Protein AF-A0A7C5BJK0-F1 (afdb_monomer_lite)

Radius of gyration: 14.35 Å; chains: 1; bounding box: 40×22×36 Å

Foldseek 3Di:
DPDPDDPDWDFQWQDWDQVVNDTDTDGHTPVVVVVPDDDDDDPPPCPVSSVVSSVVSCVVVVHDDDDDDPPPPD

pLDDT: mean 87.98, std 13.81, range [39.69, 96.88]

Secondary structure (DSSP, 8-state):
------TT--EEEEEEE-GGG--EEEEEEHHHHTT-------TTSSHHHHHHHHHHHHHHTT-------SSS--

Structure (mmCIF, N/CA/C/O backbone):
data_AF-A0A7C5BJK0-F1
#
_entry.id   AF-A0A7C5BJK0-F1
#
loop_
_atom_site.group_PDB
_atom_site.id
_atom_site.type_symbol
_atom_site.label_atom_id
_atom_site.label_alt_id
_atom_site.label_comp_id
_atom_site.label_asym_id
_atom_site.label_entity_id
_atom_site.label_seq_id
_atom_site.pdbx_PDB_ins_code
_atom_site.Cartn_x
_atom_site.Cartn_y
_atom_site.Cartn_z
_atom_site.occupancy
_atom_site.B_iso_or_equiv
_atom_site.auth_seq_id
_atom_site.auth_comp_id
_atom_site.auth_asym_id
_atom_site.auth_atom_id
_atom_site.pdbx_PDB_model_num
ATOM 1 N N . MET A 1 1 ? -25.301 -4.113 16.231 1.00 39.69 1 MET A N 1
ATOM 2 C CA . MET A 1 1 ? -25.588 -2.675 16.048 1.00 39.69 1 MET A CA 1
ATOM 3 C C . MET A 1 1 ? -24.357 -2.010 15.423 1.00 39.69 1 MET A C 1
ATOM 5 O O . MET A 1 1 ? -23.476 -1.546 16.136 1.00 39.69 1 MET A O 1
ATOM 9 N N . ARG A 1 2 ? -24.205 -2.091 14.091 1.00 44.47 2 ARG A N 1
ATOM 10 C CA . ARG A 1 2 ? -23.154 -1.351 13.369 1.00 44.47 2 ARG A 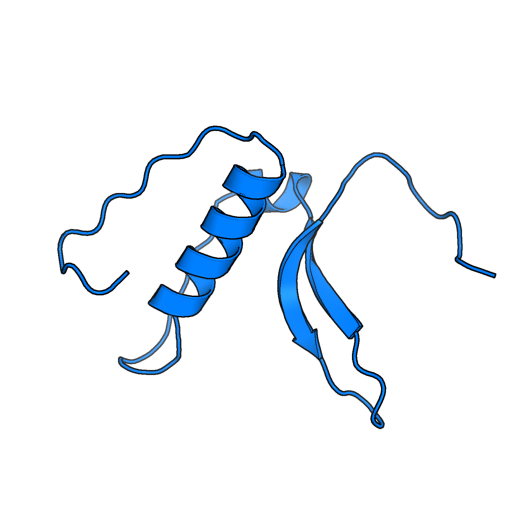CA 1
ATOM 11 C C . ARG A 1 2 ? -23.639 0.094 13.283 1.00 44.47 2 ARG A C 1
ATOM 13 O O . ARG A 1 2 ? -24.771 0.304 12.872 1.00 44.47 2 ARG A O 1
ATOM 20 N N . ARG A 1 3 ? -22.839 1.060 13.739 1.00 45.66 3 ARG A N 1
ATOM 21 C CA . ARG A 1 3 ? -23.177 2.477 13.575 1.00 45.66 3 ARG A CA 1
ATOM 22 C C . ARG A 1 3 ? -23.163 2.788 12.078 1.00 45.66 3 ARG A C 1
ATOM 24 O O . ARG A 1 3 ? -22.089 2.844 11.486 1.00 45.66 3 ARG A O 1
ATOM 31 N N . GLU A 1 4 ? -24.346 2.952 11.499 1.00 49.69 4 GLU A N 1
ATOM 32 C CA . GLU A 1 4 ? -24.560 3.778 10.314 1.00 49.69 4 GLU A CA 1
ATOM 33 C C . GLU A 1 4 ? -24.112 5.191 10.685 1.00 49.69 4 GLU A C 1
ATOM 35 O O . GLU A 1 4 ? -24.772 5.868 11.464 1.00 49.69 4 GLU A O 1
ATOM 40 N N . ASN A 1 5 ? -22.928 5.596 10.239 1.00 44.41 5 ASN A N 1
ATOM 41 C CA . ASN A 1 5 ? -22.482 6.980 10.317 1.00 44.41 5 ASN A CA 1
ATOM 42 C C . ASN A 1 5 ? -21.580 7.262 9.107 1.00 44.41 5 ASN A C 1
ATOM 44 O O . ASN A 1 5 ? -20.415 6.865 9.081 1.00 44.41 5 ASN A O 1
ATOM 48 N N . ASP A 1 6 ? -22.168 7.993 8.157 1.00 52.88 6 ASP A N 1
ATOM 49 C CA . ASP A 1 6 ? -21.555 8.817 7.106 1.00 52.88 6 ASP A CA 1
ATOM 50 C C . ASP A 1 6 ? -21.063 8.112 5.816 1.00 52.88 6 ASP A C 1
ATOM 52 O O . ASP A 1 6 ? -19.878 7.877 5.563 1.00 52.88 6 ASP A O 1
ATOM 56 N N . ASP A 1 7 ? -22.042 7.800 4.966 1.00 59.34 7 ASP A N 1
ATOM 57 C CA . ASP A 1 7 ? -22.017 6.842 3.858 1.00 59.34 7 ASP A CA 1
ATOM 58 C C . ASP A 1 7 ? -21.640 7.432 2.479 1.00 59.34 7 ASP A C 1
ATOM 60 O O . ASP A 1 7 ? -22.361 7.278 1.496 1.00 59.34 7 ASP A O 1
ATOM 64 N N . LYS A 1 8 ? -20.508 8.144 2.357 1.00 67.50 8 LYS A N 1
ATOM 65 C CA . LYS A 1 8 ? -20.002 8.560 1.018 1.00 67.50 8 LYS A CA 1
ATOM 66 C C . LYS A 1 8 ? -18.502 8.408 0.784 1.00 67.50 8 LYS A C 1
ATOM 68 O O . LYS A 1 8 ? -18.000 8.820 -0.262 1.00 67.50 8 LYS A O 1
ATOM 73 N N . ASN A 1 9 ? -17.748 7.856 1.733 1.00 79.62 9 ASN A N 1
ATOM 74 C CA . ASN A 1 9 ? -16.290 7.820 1.615 1.00 79.62 9 ASN A CA 1
ATOM 75 C C . ASN A 1 9 ? -15.696 6.500 2.125 1.00 79.62 9 ASN A C 1
ATOM 77 O O . ASN A 1 9 ? -15.261 6.438 3.280 1.00 79.62 9 ASN A O 1
ATOM 81 N N . PRO A 1 10 ? -15.665 5.454 1.278 1.00 89.00 10 PRO A N 1
ATOM 82 C CA . PRO A 1 10 ? -15.109 4.163 1.658 1.00 89.00 10 PRO A CA 1
ATOM 83 C C . PRO A 1 10 ? -13.619 4.276 2.003 1.00 89.00 10 PRO A C 1
ATOM 85 O O . PRO A 1 10 ? -12.933 5.232 1.626 1.00 89.00 10 PRO A O 1
ATOM 88 N N . ILE A 1 11 ? -13.109 3.294 2.742 1.00 92.25 11 ILE A N 1
ATOM 89 C CA . ILE A 1 11 ? -11.682 3.189 3.061 1.00 92.25 11 ILE A CA 1
ATOM 90 C C . ILE A 1 11 ? -10.981 2.239 2.086 1.00 92.25 11 ILE A C 1
ATOM 92 O O . ILE A 1 11 ? -11.558 1.241 1.670 1.00 92.25 11 ILE A O 1
ATOM 96 N N . THR A 1 12 ? -9.723 2.526 1.766 1.00 93.62 12 THR A N 1
ATOM 97 C CA . THR A 1 12 ? -8.754 1.584 1.197 1.00 93.62 12 THR A CA 1
ATOM 98 C C . THR A 1 12 ? -8.065 0.875 2.368 1.00 93.62 12 THR A C 1
ATOM 100 O O . THR A 1 12 ? -7.202 1.487 3.011 1.00 93.62 12 THR A O 1
ATOM 103 N N . PRO A 1 13 ? -8.481 -0.350 2.739 1.00 93.12 13 PRO A N 1
ATOM 104 C CA . PRO A 1 13 ? -7.872 -1.081 3.841 1.00 93.12 13 PRO A CA 1
ATOM 105 C C . PRO A 1 13 ? -6.426 -1.449 3.504 1.00 93.12 13 PRO A C 1
ATOM 107 O O . PRO A 1 13 ? -6.149 -1.941 2.415 1.00 93.12 13 PRO A O 1
ATOM 110 N N . PHE A 1 14 ? -5.517 -1.247 4.456 1.00 91.12 14 PHE A N 1
ATOM 111 C CA . PHE A 1 14 ? -4.112 -1.634 4.285 1.00 91.12 14 PHE A CA 1
ATOM 112 C C . PHE A 1 14 ? -3.497 -2.307 5.518 1.00 91.12 14 PHE A C 1
ATOM 114 O O . PHE A 1 14 ? -2.385 -2.822 5.439 1.00 91.12 14 PHE A O 1
ATOM 121 N N . ALA A 1 15 ? -4.193 -2.310 6.661 1.00 91.38 15 ALA A N 1
ATOM 12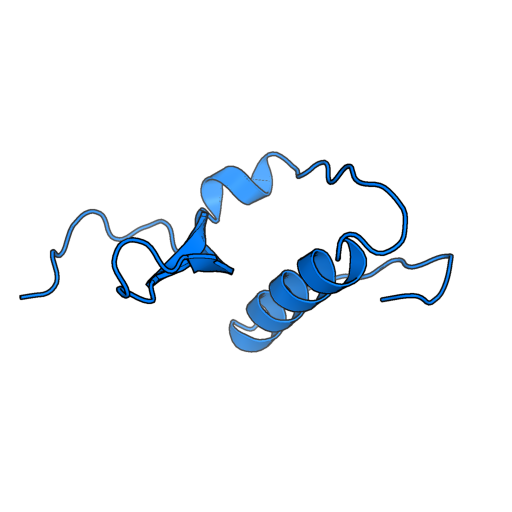2 C CA . ALA A 1 15 ? -3.678 -2.885 7.898 1.00 91.38 15 ALA A CA 1
ATOM 123 C C . ALA A 1 15 ? -4.792 -3.314 8.867 1.00 91.38 15 ALA A C 1
ATOM 125 O O . ALA A 1 15 ? -5.979 -3.020 8.689 1.00 91.38 15 ALA A O 1
ATOM 126 N N . VAL A 1 16 ? -4.381 -4.026 9.918 1.00 93.62 16 VAL A N 1
ATOM 127 C CA . VAL A 1 16 ? -5.218 -4.448 11.045 1.00 93.62 16 VAL A CA 1
ATOM 128 C C . VAL A 1 16 ? -4.565 -3.954 12.332 1.00 93.62 16 VAL A C 1
ATOM 130 O O . VAL A 1 16 ? -3.380 -4.188 12.543 1.00 93.62 16 VAL A O 1
ATOM 133 N N . THR A 1 17 ? -5.332 -3.282 13.188 1.00 94.31 17 THR A N 1
ATOM 134 C CA . THR A 1 17 ? -4.927 -2.973 14.567 1.00 94.31 17 THR A CA 1
ATOM 135 C C . THR A 1 17 ? -5.407 -4.078 15.503 1.00 94.31 17 THR A C 1
ATOM 137 O O . THR A 1 17 ? -6.360 -4.785 15.174 1.00 94.31 17 THR A O 1
ATOM 140 N N . ASN A 1 18 ? -4.753 -4.246 16.649 1.00 96.88 18 ASN A N 1
ATOM 141 C CA . ASN A 1 18 ? -5.024 -5.291 17.641 1.00 96.88 18 ASN A CA 1
ATOM 142 C C . ASN A 1 18 ? -5.226 -4.723 19.058 1.00 96.88 18 ASN A C 1
ATOM 144 O O . ASN A 1 18 ? -4.892 -5.372 20.048 1.00 96.88 18 ASN A O 1
ATOM 148 N N . TYR A 1 19 ? -5.736 -3.496 19.170 1.00 95.69 19 TYR A N 1
ATOM 149 C CA . TYR A 1 19 ? -5.933 -2.841 20.461 1.00 95.69 19 TYR A CA 1
ATOM 150 C C . TYR A 1 19 ? -6.847 -3.668 21.380 1.00 95.69 19 TYR A C 1
ATOM 152 O O . TYR A 1 19 ? -8.008 -3.898 21.049 1.00 95.69 19 TYR A O 1
ATOM 160 N N . ARG A 1 20 ? -6.328 -4.086 22.546 1.00 95.50 20 ARG A N 1
ATOM 161 C CA . ARG A 1 20 ? -7.046 -4.910 23.543 1.00 95.50 20 ARG A CA 1
ATOM 162 C C . ARG A 1 20 ? -7.658 -6.184 22.943 1.00 95.50 20 ARG A C 1
ATOM 164 O O . ARG A 1 20 ? -8.830 -6.467 23.166 1.00 95.50 20 ARG A O 1
ATOM 171 N N . ASP A 1 21 ? -6.885 -6.886 22.115 1.00 95.25 21 ASP A N 1
ATOM 172 C CA . ASP A 1 21 ? -7.296 -8.100 21.388 1.00 95.25 21 ASP A CA 1
ATOM 173 C C . ASP A 1 21 ? -8.451 -7.906 20.391 1.00 95.25 21 ASP A C 1
ATOM 175 O O . ASP A 1 21 ? -8.905 -8.851 19.743 1.00 95.25 21 ASP A O 1
ATOM 179 N N . ILE A 1 22 ? -8.884 -6.663 20.167 1.00 95.75 22 ILE A N 1
ATOM 180 C CA . ILE A 1 22 ? -9.871 -6.333 19.147 1.00 95.75 22 ILE A CA 1
ATOM 181 C C . ILE A 1 22 ? -9.134 -6.136 17.829 1.00 95.75 22 ILE A C 1
ATOM 183 O O . ILE A 1 22 ? -8.455 -5.130 17.603 1.00 95.75 22 ILE A O 1
ATOM 187 N N . ARG A 1 23 ? -9.287 -7.109 16.927 1.00 95.44 23 ARG A N 1
ATOM 188 C CA . ARG A 1 23 ? -8.759 -7.007 15.565 1.00 95.44 23 ARG A CA 1
ATOM 189 C C . ARG A 1 23 ? -9.690 -6.163 14.708 1.00 95.44 23 ARG A C 1
ATOM 191 O O . ARG A 1 23 ? -10.781 -6.600 14.350 1.00 95.44 23 ARG A O 1
ATOM 198 N N . GLN A 1 24 ? -9.237 -4.973 14.332 1.00 93.88 24 GLN A N 1
ATOM 199 C CA . GLN A 1 24 ? -10.002 -4.066 13.481 1.00 93.88 24 GLN A CA 1
ATOM 200 C C . GLN A 1 24 ? -9.205 -3.696 12.231 1.00 93.88 24 GLN A C 1
ATOM 202 O O . GLN A 1 24 ? -8.073 -3.223 12.314 1.00 93.88 24 GLN A O 1
ATOM 207 N N . ARG A 1 25 ? -9.805 -3.904 11.052 1.00 92.38 25 ARG A N 1
ATOM 208 C CA . ARG A 1 25 ? -9.247 -3.415 9.783 1.00 92.38 25 ARG A CA 1
ATOM 209 C C . ARG A 1 25 ? -9.325 -1.893 9.745 1.00 92.38 25 ARG A C 1
ATOM 211 O O . ARG A 1 25 ? -10.362 -1.321 10.076 1.00 92.38 25 ARG A O 1
ATOM 218 N N . PHE A 1 26 ? -8.248 -1.256 9.305 1.00 92.75 26 PHE A N 1
ATOM 219 C CA . PHE A 1 26 ? -8.201 0.185 9.092 1.00 92.75 26 PHE A CA 1
ATOM 220 C C . PHE A 1 26 ? -7.471 0.524 7.790 1.00 92.75 26 PHE A C 1
ATOM 222 O O . PHE A 1 26 ? -6.831 -0.324 7.159 1.00 92.75 26 PHE A O 1
ATOM 229 N N . GLY A 1 27 ? -7.646 1.765 7.347 1.00 93.44 27 GLY A N 1
ATOM 230 C CA . GLY A 1 27 ? -7.262 2.180 6.009 1.00 93.44 27 GLY A CA 1
ATOM 231 C C . GLY A 1 27 ? -7.300 3.688 5.804 1.00 93.44 27 GLY A C 1
ATOM 232 O O . GLY A 1 27 ? -7.615 4.449 6.719 1.00 93.44 27 GLY A O 1
ATOM 233 N N . ILE A 1 28 ? -7.012 4.112 4.574 1.00 93.69 28 ILE A N 1
ATOM 234 C CA . ILE A 1 28 ? -7.094 5.517 4.155 1.00 93.69 28 ILE A CA 1
ATOM 235 C C . ILE A 1 28 ? -8.470 5.752 3.546 1.00 93.69 28 ILE A C 1
ATOM 237 O O . ILE A 1 28 ? -8.896 5.000 2.677 1.00 93.69 28 ILE A O 1
ATOM 241 N N . LYS A 1 29 ? -9.177 6.803 3.959 1.00 93.38 29 LYS A N 1
ATOM 242 C CA . LYS A 1 29 ? -10.419 7.211 3.284 1.00 93.38 29 LYS A CA 1
ATOM 243 C C . LYS A 1 29 ? -10.130 7.587 1.823 1.00 93.38 29 LYS A C 1
ATOM 245 O O . LYS A 1 29 ? -9.188 8.343 1.583 1.00 93.38 29 LYS A O 1
ATOM 250 N N . GLN A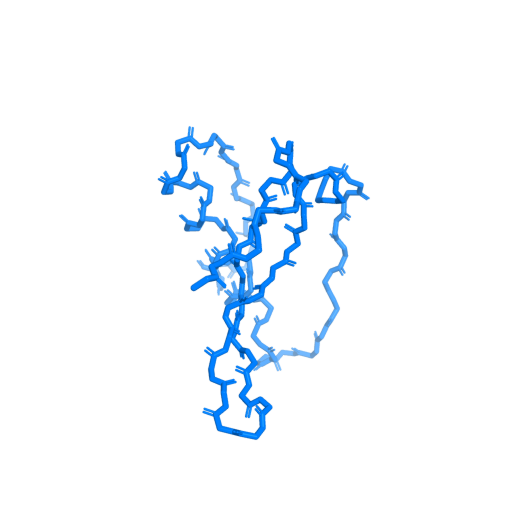 1 30 ? -10.960 7.167 0.866 1.00 90.38 30 GLN A N 1
ATOM 251 C CA . GLN A 1 30 ? -10.749 7.451 -0.565 1.00 90.38 30 GLN A CA 1
ATOM 252 C C . GLN A 1 30 ? -10.569 8.951 -0.860 1.00 90.38 30 GLN A C 1
ATOM 254 O O . GLN A 1 30 ? -9.700 9.333 -1.641 1.00 90.38 30 GLN A O 1
ATOM 259 N N . LYS A 1 31 ? -11.327 9.832 -0.187 1.00 92.38 31 LYS A N 1
ATOM 260 C CA . LYS A 1 31 ? -11.148 11.296 -0.291 1.00 92.38 31 LYS A CA 1
ATOM 261 C C . LYS A 1 31 ? -9.7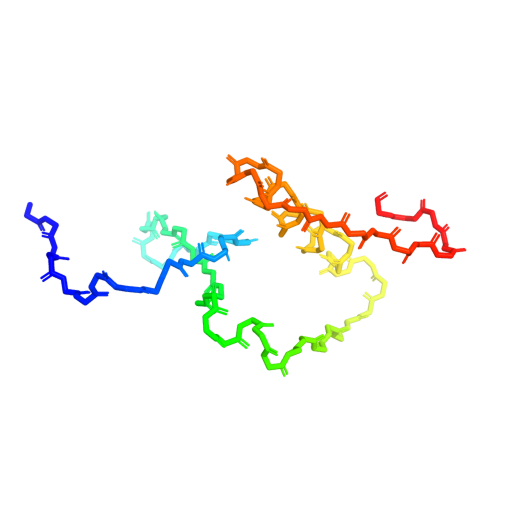30 11.750 0.055 1.00 92.38 31 LYS A C 1
ATOM 263 O O . LYS A 1 31 ? -9.203 12.620 -0.626 1.00 92.38 31 LYS A O 1
ATOM 268 N N . ASN A 1 32 ? -9.130 11.169 1.091 1.00 92.81 32 ASN A N 1
ATOM 269 C CA . ASN A 1 32 ? -7.796 11.547 1.557 1.00 92.81 32 ASN A CA 1
ATOM 270 C C . ASN A 1 32 ? -6.714 10.962 0.645 1.00 92.81 32 ASN A C 1
ATOM 272 O O . ASN A 1 32 ? -5.718 11.622 0.379 1.00 92.81 32 ASN A O 1
ATOM 276 N N . ARG A 1 33 ? -6.939 9.757 0.109 1.00 91.75 33 ARG A N 1
ATOM 277 C CA . ARG A 1 33 ? -6.013 9.084 -0.812 1.00 91.75 33 ARG A CA 1
ATOM 278 C C . ARG A 1 33 ? -5.773 9.865 -2.113 1.00 91.75 33 ARG A C 1
ATOM 280 O O . ARG A 1 33 ? -4.689 9.772 -2.679 1.00 91.75 33 ARG A O 1
ATOM 287 N N . ARG A 1 34 ? -6.736 10.688 -2.546 1.00 89.62 34 ARG A N 1
ATOM 288 C CA . ARG A 1 34 ? -6.569 11.612 -3.685 1.00 89.62 34 ARG A CA 1
ATOM 289 C C . ARG A 1 34 ? -5.574 12.749 -3.434 1.00 89.62 34 ARG A C 1
ATOM 291 O O . ARG A 1 34 ? -5.104 13.333 -4.398 1.00 89.62 34 ARG A O 1
ATOM 298 N N . GLY A 1 35 ? -5.239 13.051 -2.178 1.00 93.81 35 GLY A N 1
ATOM 299 C CA . GLY A 1 35 ? -4.243 14.065 -1.811 1.00 93.81 35 GLY A CA 1
ATOM 300 C C . GLY A 1 35 ? -2.788 13.602 -1.935 1.00 93.81 35 GLY A C 1
ATOM 301 O O . GLY A 1 35 ? -1.909 14.258 -1.388 1.00 93.81 35 GLY A O 1
ATOM 302 N N . HIS A 1 36 ? -2.549 12.486 -2.630 1.00 92.75 36 HIS A N 1
ATOM 303 C CA . HIS A 1 36 ? -1.275 11.774 -2.705 1.00 92.75 36 HIS A CA 1
ATOM 304 C C . HIS A 1 36 ? -0.817 11.198 -1.360 1.00 92.75 36 HIS A C 1
ATOM 306 O O . HIS A 1 36 ? -1.248 11.596 -0.279 1.00 92.75 36 HIS A O 1
ATOM 312 N N . ILE A 1 37 ? 0.039 10.185 -1.434 1.00 93.31 37 ILE A N 1
ATOM 313 C CA . ILE A 1 37 ? 0.580 9.500 -0.264 1.00 93.31 37 ILE A CA 1
ATOM 314 C C . ILE A 1 37 ? 2.089 9.462 -0.433 1.00 93.31 37 ILE A C 1
ATOM 316 O O . ILE A 1 37 ? 2.584 9.018 -1.467 1.00 93.31 37 ILE A O 1
ATOM 320 N N . TYR A 1 38 ? 2.807 9.889 0.601 1.00 94.81 38 TYR A N 1
ATOM 321 C CA . TYR A 1 38 ? 4.246 9.708 0.697 1.00 94.81 38 TYR A CA 1
ATOM 322 C C . TYR A 1 38 ? 4.551 8.644 1.752 1.00 94.81 38 TYR A C 1
ATOM 324 O O . TYR A 1 38 ? 4.138 8.767 2.905 1.00 94.81 38 TYR A O 1
ATOM 332 N N . ILE A 1 39 ? 5.233 7.573 1.344 1.00 93.94 39 ILE A N 1
ATOM 333 C CA . ILE A 1 39 ? 5.558 6.427 2.199 1.00 93.94 39 ILE A CA 1
ATOM 334 C C . ILE A 1 39 ? 7.063 6.454 2.466 1.00 93.94 39 ILE A C 1
ATOM 336 O O . ILE A 1 39 ? 7.858 6.297 1.544 1.00 93.94 39 ILE A O 1
ATOM 340 N N . ILE A 1 40 ? 7.457 6.615 3.730 1.00 94.81 40 ILE A N 1
ATOM 341 C CA . ILE A 1 40 ? 8.863 6.639 4.156 1.00 94.81 40 ILE A CA 1
ATOM 342 C C . ILE A 1 40 ? 9.122 5.470 5.104 1.00 94.81 40 ILE A C 1
ATOM 344 O O . ILE A 1 40 ? 8.324 5.186 5.994 1.00 94.81 40 ILE A O 1
ATOM 348 N N . GLY A 1 41 ? 10.267 4.811 4.944 1.00 94.19 41 GLY A N 1
ATOM 349 C CA . GLY A 1 41 ? 10.719 3.754 5.844 1.00 94.19 41 GLY A CA 1
ATOM 350 C C . GLY A 1 41 ? 12.021 3.117 5.368 1.00 94.19 41 GLY A C 1
ATOM 351 O O . GLY A 1 41 ? 12.325 3.125 4.172 1.00 94.19 41 GLY A O 1
ATOM 352 N N . LYS A 1 42 ? 12.793 2.535 6.291 1.00 95.56 42 LYS A N 1
ATOM 353 C CA . LYS A 1 42 ? 14.009 1.772 5.955 1.00 95.56 42 LYS A CA 1
ATOM 354 C C . LYS A 1 42 ? 13.668 0.519 5.132 1.00 95.56 42 LYS A C 1
ATOM 356 O O . LYS A 1 42 ? 12.506 0.128 5.005 1.00 95.56 42 LYS A O 1
ATOM 361 N N . THR A 1 43 ? 14.662 -0.109 4.514 1.00 92.19 43 THR A N 1
ATOM 362 C CA . THR A 1 43 ? 14.478 -1.412 3.851 1.00 92.19 43 THR A CA 1
ATOM 363 C C . THR A 1 43 ? 13.930 -2.443 4.841 1.00 92.19 43 THR A C 1
ATOM 365 O O . THR A 1 43 ? 14.278 -2.414 6.019 1.00 92.19 43 THR A O 1
ATOM 368 N N . GLY A 1 44 ? 13.021 -3.309 4.382 1.00 92.06 44 GLY A N 1
ATOM 369 C CA . GLY A 1 44 ? 12.409 -4.350 5.215 1.00 92.06 44 GLY A CA 1
ATOM 370 C C . GLY A 1 44 ? 11.266 -3.893 6.131 1.00 92.06 44 GLY A C 1
ATOM 371 O O . GLY A 1 44 ? 10.678 -4.723 6.810 1.00 92.06 44 GLY A O 1
ATOM 372 N N . THR A 1 45 ? 10.879 -2.611 6.139 1.00 93.88 45 THR A N 1
ATOM 373 C CA . THR A 1 45 ? 9.773 -2.124 6.995 1.00 93.88 45 THR A CA 1
ATOM 374 C C . THR A 1 45 ? 8.376 -2.311 6.387 1.00 93.88 45 THR A C 1
ATOM 376 O O . THR A 1 45 ? 7.416 -1.729 6.882 1.00 93.88 45 THR A O 1
ATOM 379 N N . GLY A 1 46 ? 8.249 -3.067 5.290 1.00 92.44 46 GLY A N 1
ATOM 380 C CA . GLY A 1 46 ? 6.954 -3.385 4.673 1.00 92.44 46 GLY A CA 1
ATOM 381 C C . GLY A 1 46 ? 6.365 -2.305 3.755 1.00 92.44 46 GLY A C 1
ATOM 382 O O . GLY A 1 46 ? 5.155 -2.281 3.555 1.00 92.44 46 GLY A O 1
ATOM 383 N N . LYS A 1 47 ? 7.186 -1.412 3.179 1.00 94.69 47 LYS A N 1
ATOM 384 C CA . LYS A 1 47 ? 6.714 -0.395 2.213 1.00 94.69 47 LYS A CA 1
ATOM 385 C C . LYS A 1 47 ? 6.061 -1.029 0.978 1.00 94.69 47 LYS A C 1
ATOM 387 O O . LYS A 1 47 ? 4.937 -0.677 0.638 1.00 94.69 47 LYS A O 1
ATOM 392 N N . SER A 1 48 ? 6.735 -1.998 0.365 1.00 93.88 48 SER A N 1
ATOM 393 C CA . SER A 1 48 ? 6.261 -2.742 -0.810 1.00 93.88 48 SER A CA 1
ATOM 394 C C . SER A 1 48 ? 4.974 -3.507 -0.471 1.00 93.88 48 SER A C 1
ATOM 396 O O . SER A 1 48 ? 3.973 -3.399 -1.172 1.00 93.88 48 SER A O 1
ATOM 398 N N . THR A 1 49 ? 4.917 -4.123 0.718 1.00 93.38 49 THR A N 1
ATOM 399 C CA . THR A 1 49 ? 3.704 -4.762 1.262 1.00 93.38 49 THR A CA 1
ATOM 400 C C . THR A 1 49 ? 2.537 -3.785 1.443 1.00 93.38 49 THR A C 1
ATOM 402 O O . THR A 1 49 ? 1.388 -4.136 1.175 1.00 93.38 49 THR A O 1
ATOM 405 N N . LEU A 1 50 ? 2.795 -2.557 1.901 1.00 93.75 50 LEU A N 1
ATOM 406 C CA . LEU A 1 50 ? 1.768 -1.523 2.032 1.00 93.75 50 LEU A CA 1
ATOM 407 C C . LEU A 1 50 ? 1.188 -1.144 0.659 1.00 93.75 50 LEU A C 1
ATOM 409 O O . LEU A 1 50 ? -0.033 -1.062 0.517 1.00 93.75 50 LEU A O 1
ATOM 413 N N . ILE A 1 51 ? 2.046 -0.959 -0.348 1.00 94.19 51 ILE A N 1
ATOM 414 C CA . ILE A 1 51 ? 1.636 -0.650 -1.727 1.00 94.19 51 ILE A CA 1
ATOM 415 C C . ILE A 1 51 ? 0.821 -1.807 -2.318 1.00 94.19 51 ILE A C 1
ATOM 417 O O . ILE A 1 51 ? -0.284 -1.575 -2.812 1.00 94.19 51 ILE A O 1
ATOM 421 N N . ALA A 1 52 ? 1.305 -3.044 -2.186 1.00 93.50 52 ALA A N 1
ATOM 422 C CA . ALA A 1 52 ? 0.625 -4.240 -2.677 1.00 93.50 52 ALA A CA 1
ATOM 423 C C . ALA A 1 52 ? -0.785 -4.395 -2.082 1.00 93.50 52 ALA A C 1
ATOM 425 O O . ALA A 1 52 ? -1.743 -4.631 -2.813 1.00 93.50 52 ALA A O 1
ATOM 426 N N . ASN A 1 53 ? -0.957 -4.181 -0.773 1.00 93.81 53 ASN A N 1
ATOM 427 C CA . ASN A 1 53 ? -2.280 -4.246 -0.141 1.00 93.81 53 ASN A CA 1
ATOM 428 C C . ASN A 1 53 ? -3.253 -3.185 -0.681 1.00 93.81 53 ASN A C 1
ATOM 430 O O . ASN A 1 53 ? -4.435 -3.475 -0.879 1.00 93.81 53 ASN A O 1
ATOM 434 N N . MET A 1 54 ? -2.771 -1.968 -0.951 1.00 93.56 54 MET A N 1
ATOM 435 C CA . MET A 1 54 ? -3.602 -0.936 -1.576 1.00 93.56 54 MET A CA 1
ATOM 436 C C . MET A 1 54 ? -3.974 -1.305 -3.018 1.00 93.56 54 MET A C 1
ATOM 438 O O . MET A 1 54 ? -5.131 -1.137 -3.394 1.00 93.56 54 MET A O 1
ATOM 442 N N . ALA A 1 55 ? -3.038 -1.861 -3.794 1.00 94.00 55 ALA A N 1
ATOM 443 C CA . ALA A 1 55 ? -3.298 -2.322 -5.157 1.00 94.00 55 ALA A CA 1
ATOM 444 C C . ALA A 1 55 ? -4.316 -3.475 -5.195 1.00 94.00 55 ALA A C 1
ATOM 446 O O . ALA A 1 55 ? -5.271 -3.429 -5.967 1.00 94.00 55 ALA A O 1
ATOM 447 N N . ILE A 1 56 ? -4.185 -4.461 -4.300 1.00 93.62 56 ILE A N 1
ATOM 448 C CA . ILE A 1 56 ? -5.162 -5.549 -4.131 1.00 93.62 56 ILE A CA 1
ATOM 449 C C . ILE A 1 56 ? -6.548 -4.979 -3.817 1.00 93.62 56 ILE A C 1
ATOM 451 O O . ILE A 1 56 ? -7.545 -5.440 -4.376 1.00 93.62 56 ILE A O 1
ATOM 455 N N . SER A 1 57 ? -6.627 -3.962 -2.950 1.00 92.69 57 SER A N 1
ATOM 456 C CA . SER A 1 57 ? -7.895 -3.294 -2.655 1.00 92.69 57 SER A CA 1
ATOM 457 C C . SER A 1 57 ? -8.488 -2.602 -3.881 1.00 92.69 57 SER A C 1
ATOM 459 O O . SER A 1 57 ? -9.708 -2.605 -4.016 1.00 92.69 57 SER A O 1
ATOM 461 N N . ASP A 1 58 ? -7.678 -1.981 -4.735 1.00 93.81 58 ASP A N 1
ATOM 462 C CA . ASP A 1 58 ? -8.174 -1.337 -5.952 1.00 93.81 58 ASP A CA 1
ATOM 463 C C . ASP A 1 58 ? -8.695 -2.364 -6.954 1.00 93.81 58 ASP A C 1
ATOM 465 O O . ASP A 1 58 ? -9.833 -2.237 -7.400 1.00 93.81 58 ASP A O 1
ATOM 469 N N . ILE A 1 59 ? -7.931 -3.430 -7.203 1.00 95.25 59 ILE A N 1
ATOM 470 C CA . ILE A 1 59 ? -8.336 -4.543 -8.074 1.00 95.25 59 ILE A CA 1
ATOM 471 C C . ILE A 1 59 ? -9.649 -5.158 -7.582 1.00 95.25 59 ILE A C 1
ATOM 473 O O . ILE A 1 59 ? -10.585 -5.327 -8.360 1.00 95.25 59 ILE A O 1
ATOM 477 N N . SER A 1 60 ? -9.751 -5.436 -6.279 1.00 93.56 60 SER A N 1
ATOM 478 C CA . SER A 1 60 ? -10.951 -6.040 -5.678 1.00 93.56 60 SER A CA 1
ATOM 479 C C . SER A 1 60 ? -12.194 -5.156 -5.805 1.00 93.56 60 SER A C 1
ATOM 481 O O . SER A 1 60 ? -13.309 -5.667 -5.829 1.00 93.56 60 SER A O 1
ATOM 483 N N . ASN A 1 61 ? -12.006 -3.836 -5.885 1.00 92.19 61 ASN A N 1
ATOM 484 C CA . ASN A 1 61 ? -13.083 -2.864 -6.065 1.00 92.19 61 ASN A CA 1
ATOM 485 C C . ASN A 1 61 ? -13.333 -2.511 -7.545 1.00 92.19 61 ASN A C 1
ATOM 487 O O . ASN A 1 61 ? -14.186 -1.671 -7.820 1.00 92.19 61 ASN A O 1
ATOM 491 N N . GLY A 1 62 ? -12.596 -3.108 -8.489 1.00 94.94 62 GLY A N 1
ATOM 492 C CA . GLY A 1 62 ? -12.687 -2.788 -9.917 1.00 94.94 62 GLY A CA 1
ATOM 493 C C . GLY A 1 62 ? -12.092 -1.426 -10.300 1.00 94.94 62 GLY A C 1
ATOM 494 O O . GLY A 1 62 ? -12.392 -0.908 -11.374 1.00 94.94 62 GLY A O 1
ATOM 495 N N . ASN A 1 63 ? -11.259 -0.830 -9.444 1.00 93.12 63 ASN A N 1
ATOM 496 C CA . ASN A 1 63 ? -10.563 0.415 -9.749 1.00 93.12 63 ASN A CA 1
ATOM 497 C C . ASN A 1 63 ? -9.358 0.137 -10.656 1.00 93.12 63 ASN A C 1
ATOM 499 O O . ASN A 1 63 ? -8.546 -0.744 -10.373 1.00 93.12 63 ASN A O 1
ATOM 503 N N . GLY A 1 64 ? -9.196 0.942 -11.707 1.00 94.50 64 GLY A N 1
ATOM 504 C CA . GLY A 1 64 ? -7.967 0.939 -12.499 1.00 94.50 64 GLY A CA 1
ATOM 505 C C . GLY A 1 64 ? -6.769 1.420 -11.675 1.00 94.50 64 GLY A C 1
ATOM 506 O O . GLY A 1 64 ? -6.894 2.334 -10.858 1.00 94.50 64 GLY A O 1
ATOM 507 N N . LEU A 1 65 ? -5.601 0.823 -11.908 1.00 95.62 65 LEU A N 1
ATOM 508 C CA . LEU A 1 65 ? -4.337 1.229 -11.295 1.00 95.62 65 LEU A CA 1
ATOM 509 C C . LEU A 1 65 ? -3.179 1.064 -12.278 1.00 95.62 65 LEU A C 1
ATOM 511 O O . LEU A 1 65 ? -3.263 0.285 -13.226 1.00 95.62 65 LEU A O 1
ATOM 515 N N . ALA A 1 66 ? -2.083 1.767 -12.009 1.00 95.56 66 ALA A N 1
ATOM 516 C CA . ALA A 1 66 ? -0.788 1.535 -12.631 1.00 95.56 66 ALA A CA 1
ATOM 517 C C . ALA A 1 66 ? 0.262 1.420 -11.523 1.00 95.56 66 ALA A C 1
ATOM 519 O O . ALA A 1 66 ? 0.287 2.244 -10.606 1.00 95.56 66 ALA A O 1
ATOM 520 N N . LEU A 1 67 ? 1.113 0.401 -11.609 1.00 93.88 67 LEU A N 1
ATOM 521 C CA . LEU A 1 67 ? 2.250 0.208 -10.719 1.00 93.88 67 LEU A CA 1
ATOM 522 C C . LEU A 1 67 ? 3.529 0.419 -11.527 1.00 9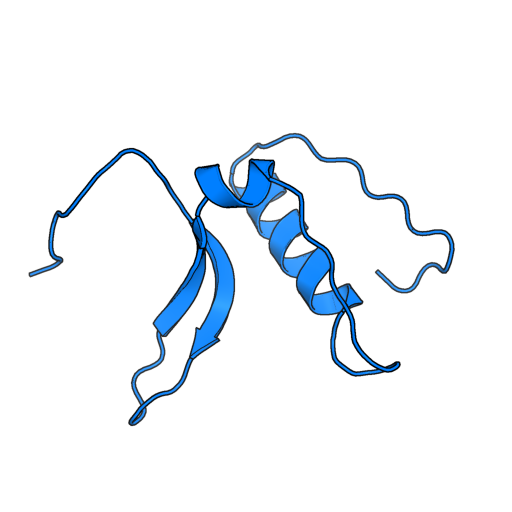3.88 67 LEU A C 1
ATOM 524 O O . LEU A 1 67 ? 3.711 -0.201 -12.571 1.00 93.88 67 LEU A O 1
ATOM 528 N N . ILE A 1 68 ? 4.398 1.301 -11.041 1.00 93.56 68 ILE A N 1
ATOM 529 C CA . ILE A 1 68 ? 5.731 1.518 -11.599 1.00 93.56 68 ILE A CA 1
ATOM 530 C C . ILE A 1 68 ? 6.716 1.120 -10.512 1.00 93.56 68 ILE A C 1
ATOM 532 O O . ILE A 1 68 ? 6.846 1.825 -9.512 1.00 93.56 68 ILE A O 1
ATOM 536 N N . ASP A 1 69 ? 7.380 -0.009 -10.715 1.00 92.25 69 ASP A N 1
ATOM 537 C CA . ASP A 1 69 ? 8.389 -0.527 -9.805 1.00 92.25 69 ASP A CA 1
ATOM 538 C C . ASP A 1 69 ? 9.730 -0.682 -10.548 1.00 92.25 69 ASP A C 1
ATOM 540 O O . ASP A 1 69 ? 9.900 -1.627 -11.319 1.00 92.25 69 ASP A O 1
ATOM 544 N N . PRO A 1 70 ? 10.681 0.254 -10.370 1.00 89.44 70 PRO A N 1
ATOM 545 C CA . PRO A 1 70 ? 11.994 0.181 -11.007 1.00 89.44 70 PRO A CA 1
ATOM 546 C C . PRO A 1 70 ? 12.941 -0.828 -10.338 1.00 89.44 70 PRO A C 1
ATOM 548 O O . PRO A 1 70 ? 14.011 -1.096 -10.884 1.00 89.44 70 PRO A O 1
ATOM 551 N N . HIS A 1 71 ? 12.595 -1.348 -9.158 1.00 85.44 71 HIS A N 1
ATOM 552 C CA . HIS A 1 71 ? 13.448 -2.239 -8.371 1.00 85.44 71 HIS A CA 1
ATOM 553 C C . HIS A 1 71 ? 12.969 -3.697 -8.395 1.00 85.44 71 HIS A C 1
ATOM 555 O O . HIS A 1 71 ? 13.790 -4.594 -8.207 1.00 85.44 71 HIS A O 1
ATOM 561 N N . GLY A 1 72 ? 11.688 -3.934 -8.689 1.00 79.75 72 GLY A N 1
ATOM 562 C CA . GLY A 1 72 ? 11.093 -5.267 -8.810 1.00 79.75 72 GLY A CA 1
ATOM 563 C C . GLY A 1 72 ? 10.849 -5.946 -7.460 1.00 79.75 72 GLY A C 1
ATOM 564 O O . GLY A 1 72 ? 10.925 -7.170 -7.370 1.00 79.75 72 GLY A O 1
ATOM 565 N N . ASP A 1 73 ? 10.643 -5.162 -6.403 1.00 81.00 73 ASP A N 1
ATOM 566 C CA . ASP A 1 73 ? 10.437 -5.623 -5.031 1.00 81.00 73 ASP A CA 1
ATOM 567 C C . ASP A 1 73 ? 8.967 -5.580 -4.571 1.00 81.00 73 ASP A C 1
ATOM 569 O O . ASP A 1 73 ? 8.682 -5.914 -3.413 1.00 81.00 73 ASP A O 1
ATOM 573 N N . ILE A 1 74 ? 8.045 -5.171 -5.452 1.00 78.94 74 ILE A N 1
ATOM 574 C CA . ILE A 1 74 ? 6.591 -5.117 -5.217 1.00 78.94 74 ILE A CA 1
ATOM 575 C C . ILE A 1 74 ? 5.866 -6.320 -5.826 1.00 78.94 74 ILE A C 1
ATOM 577 O O . ILE A 1 74 ? 6.110 -6.658 -7.004 1.00 78.94 74 ILE A O 1
#

Sequ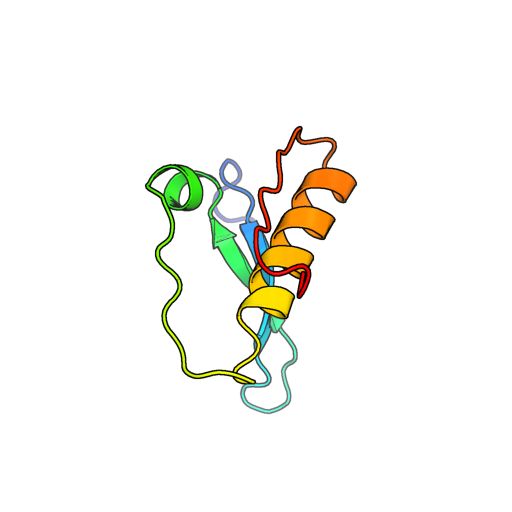ence (74 aa):
MRRENDDKNPITPFAVTNYRDIRQRFGIKQKNRRGHIYIIGKTGTGKSTLIANMAISDISNGNGLALIDPHGDI